Protein AF-A0A2E4EIC9-F1 (afdb_monomer)

pLDDT: mean 81.71, std 13.28, range [43.31, 94.88]

Structure (mmCIF, N/CA/C/O backbone):
data_AF-A0A2E4EIC9-F1
#
_entry.id   AF-A0A2E4EIC9-F1
#
loop_
_atom_site.group_PDB
_atom_site.id
_atom_site.type_symbol
_atom_site.label_atom_id
_atom_site.label_alt_id
_atom_site.label_comp_id
_atom_site.label_asym_id
_atom_site.label_entity_id
_atom_site.label_seq_id
_atom_site.pdbx_PDB_ins_code
_atom_site.Cartn_x
_atom_site.Cartn_y
_atom_site.Cartn_z
_atom_site.occupancy
_atom_site.B_iso_or_equiv
_atom_site.auth_seq_id
_atom_site.auth_comp_id
_atom_site.auth_asym_id
_atom_site.auth_atom_id
_atom_site.pdbx_PDB_model_num
ATOM 1 N N . MET A 1 1 ? -14.812 -10.788 3.624 1.00 60.16 1 MET A N 1
ATOM 2 C CA . MET A 1 1 ? -14.324 -9.836 4.638 1.00 60.16 1 MET A CA 1
ATOM 3 C C . MET A 1 1 ? -14.953 -10.235 5.965 1.00 60.16 1 MET A C 1
ATOM 5 O O . MET A 1 1 ? -16.092 -10.694 5.935 1.00 60.16 1 MET A O 1
ATOM 9 N N . ASN A 1 2 ? -14.196 -10.234 7.064 1.00 81.94 2 ASN A N 1
ATOM 10 C CA . ASN A 1 2 ? -14.710 -10.534 8.405 1.00 81.94 2 ASN A CA 1
ATOM 11 C C . ASN A 1 2 ? -15.043 -9.231 9.148 1.00 81.94 2 ASN A C 1
ATOM 13 O O . ASN A 1 2 ? -14.590 -8.155 8.758 1.00 81.94 2 ASN A O 1
ATOM 17 N N . PHE A 1 3 ? -15.828 -9.350 10.220 1.00 84.00 3 PHE A N 1
ATOM 18 C CA . PHE A 1 3 ? -16.308 -8.224 11.025 1.00 84.00 3 PHE A CA 1
ATOM 19 C C . PHE A 1 3 ? -15.176 -7.291 11.487 1.00 84.00 3 PHE A C 1
ATOM 21 O O . PHE A 1 3 ? -15.338 -6.071 11.521 1.00 84.00 3 PHE A O 1
ATOM 28 N N . GLU A 1 4 ? -14.013 -7.859 11.800 1.00 83.19 4 GLU A N 1
ATOM 29 C CA . GLU A 1 4 ? -12.843 -7.129 12.269 1.00 83.19 4 GLU A CA 1
ATOM 30 C C . GLU A 1 4 ? -12.272 -6.210 11.182 1.00 83.19 4 GLU A C 1
ATOM 32 O O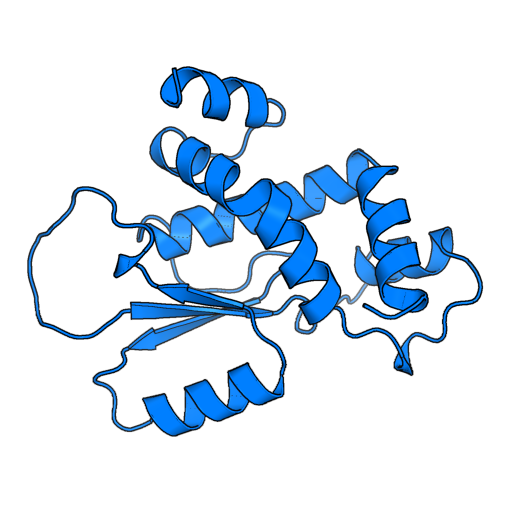 . GLU A 1 4 ? -12.026 -5.031 11.434 1.00 83.19 4 GLU A O 1
ATOM 37 N N . ILE A 1 5 ? -12.099 -6.712 9.955 1.00 84.50 5 ILE A N 1
ATOM 38 C CA . ILE A 1 5 ? -11.580 -5.907 8.841 1.00 84.50 5 ILE A CA 1
ATOM 39 C C . ILE A 1 5 ? -12.603 -4.862 8.393 1.00 84.50 5 ILE A C 1
ATOM 41 O O . ILE A 1 5 ? -12.208 -3.723 8.137 1.00 84.50 5 ILE A O 1
ATOM 45 N N . ASP A 1 6 ? -13.895 -5.204 8.373 1.00 84.94 6 ASP A N 1
ATOM 46 C CA . ASP A 1 6 ? -14.977 -4.262 8.058 1.00 84.94 6 ASP A CA 1
ATOM 47 C C . ASP A 1 6 ? -14.957 -3.068 9.022 1.00 84.94 6 ASP A C 1
ATOM 49 O O . ASP A 1 6 ? -14.994 -1.909 8.602 1.00 84.94 6 ASP A O 1
ATOM 53 N N . SER A 1 7 ? -14.838 -3.350 10.321 1.00 85.38 7 SER A N 1
ATOM 54 C CA . SER A 1 7 ? -14.817 -2.334 11.374 1.00 85.38 7 SER A CA 1
ATOM 55 C C . SER A 1 7 ? -13.605 -1.412 11.244 1.00 85.38 7 SER A C 1
ATOM 57 O O . SER A 1 7 ? -13.752 -0.190 11.259 1.00 85.38 7 SER A O 1
ATOM 59 N N . LEU A 1 8 ? -12.409 -1.973 11.037 1.00 85.94 8 LEU A N 1
ATOM 60 C CA . LEU A 1 8 ? -11.189 -1.178 10.857 1.00 85.94 8 LEU A CA 1
ATOM 61 C C . LEU A 1 8 ? -11.224 -0.345 9.574 1.00 85.94 8 LEU A C 1
ATOM 63 O O . LEU A 1 8 ? -10.764 0.794 9.565 1.00 85.94 8 LEU A O 1
ATOM 67 N N . TYR A 1 9 ? -11.787 -0.885 8.494 1.00 87.75 9 TYR A N 1
ATOM 68 C CA . TYR A 1 9 ? -11.956 -0.158 7.241 1.00 87.75 9 TYR A CA 1
ATOM 69 C C . TYR A 1 9 ? -12.927 1.026 7.398 1.00 87.75 9 TYR A C 1
ATOM 71 O O . TYR A 1 9 ? -12.640 2.126 6.919 1.00 87.75 9 TYR A O 1
ATOM 79 N N . ILE A 1 10 ? -14.040 0.842 8.120 1.00 87.31 10 ILE A N 1
ATOM 80 C CA . ILE A 1 10 ? -14.988 1.922 8.437 1.00 87.31 10 ILE A CA 1
ATOM 81 C C . ILE A 1 10 ? -14.304 3.021 9.254 1.00 87.31 10 ILE A C 1
ATOM 83 O O . ILE A 1 10 ? -14.423 4.199 8.913 1.00 87.31 10 ILE A O 1
ATOM 87 N N . VAL A 1 11 ? -13.564 2.648 10.301 1.00 87.06 11 VAL A N 1
ATOM 88 C CA . VAL A 1 11 ? -12.799 3.600 11.119 1.00 87.06 11 VAL A CA 1
ATOM 89 C C . VAL A 1 11 ? -11.804 4.373 10.253 1.00 87.06 11 VAL A C 1
ATOM 91 O O . VAL A 1 11 ? -11.812 5.603 10.265 1.00 87.06 11 VAL A O 1
ATOM 94 N N . ALA A 1 12 ? -11.026 3.677 9.417 1.00 86.31 12 ALA A N 1
ATOM 95 C CA . ALA A 1 12 ? -10.036 4.305 8.546 1.00 86.31 12 ALA A CA 1
ATOM 96 C C . ALA A 1 12 ? -10.645 5.362 7.616 1.00 86.31 12 ALA A C 1
ATOM 98 O O . ALA A 1 12 ? -10.031 6.397 7.379 1.00 86.31 12 ALA A O 1
ATOM 99 N N . LYS A 1 13 ? -11.852 5.124 7.091 1.00 90.00 13 LYS A N 1
ATOM 100 C CA . LYS A 1 13 ? -12.534 6.075 6.198 1.00 90.00 13 LYS A CA 1
ATOM 101 C C . LYS A 1 13 ? -13.170 7.252 6.926 1.00 90.00 13 LYS A C 1
ATOM 103 O O . LYS A 1 13 ? -13.341 8.306 6.315 1.00 90.00 13 LYS A O 1
ATOM 108 N N . ASN A 1 14 ? -13.519 7.078 8.196 1.00 88.81 14 ASN A N 1
ATOM 109 C CA . ASN A 1 14 ? -14.124 8.126 9.010 1.00 88.81 14 ASN A CA 1
ATOM 110 C C . ASN A 1 14 ? -13.078 9.032 9.682 1.00 88.81 14 ASN A C 1
ATOM 112 O O . ASN A 1 14 ? -13.385 10.193 9.957 1.00 88.81 14 ASN A O 1
ATOM 116 N N . ASP A 1 15 ? -11.840 8.563 9.881 1.00 88.31 15 ASP A N 1
ATOM 117 C CA . ASP A 1 15 ? -10.720 9.405 10.316 1.00 88.31 15 ASP A CA 1
ATOM 118 C C . ASP A 1 15 ? -9.908 9.931 9.121 1.00 88.31 15 ASP A C 1
ATOM 120 O O . ASP A 1 15 ? -9.022 9.277 8.562 1.00 88.31 15 ASP A O 1
ATOM 124 N N . ARG A 1 16 ? -10.157 11.198 8.778 1.00 87.69 16 ARG A N 1
ATOM 125 C CA . ARG A 1 16 ? -9.438 11.901 7.711 1.00 87.69 16 ARG A CA 1
ATOM 126 C C . ARG A 1 16 ? -7.926 11.974 7.947 1.00 87.69 16 ARG A C 1
ATOM 128 O O . ARG A 1 16 ? -7.169 11.917 6.981 1.00 87.69 16 ARG A O 1
ATOM 135 N N . ALA A 1 17 ? -7.473 12.166 9.184 1.00 86.75 17 ALA A N 1
ATOM 136 C CA . ALA A 1 17 ? -6.049 12.313 9.480 1.00 86.75 17 ALA A CA 1
ATOM 137 C C . ALA A 1 17 ? -5.311 10.981 9.311 1.00 86.75 17 ALA A C 1
ATOM 139 O O . ALA A 1 17 ? -4.196 10.951 8.785 1.00 86.75 17 ALA A O 1
ATOM 140 N N . LEU A 1 18 ? -5.945 9.883 9.714 1.00 87.00 18 LEU A N 1
ATOM 141 C CA . LEU A 1 18 ? -5.414 8.540 9.525 1.00 87.00 18 LEU A CA 1
ATOM 142 C C . LEU A 1 18 ? -5.380 8.160 8.046 1.00 87.00 18 LEU A C 1
ATOM 144 O O . LEU A 1 18 ? -4.337 7.726 7.550 1.00 87.00 18 LEU A O 1
ATOM 148 N N . LEU A 1 19 ? -6.474 8.403 7.323 1.00 89.62 19 LEU A N 1
ATOM 149 C CA . LEU A 1 19 ? -6.558 8.125 5.894 1.00 89.62 19 LEU A CA 1
ATOM 150 C C . LEU A 1 19 ? -5.496 8.896 5.096 1.00 89.62 19 LEU A C 1
ATOM 152 O O . LEU A 1 19 ? -4.853 8.341 4.209 1.00 89.62 19 LEU A O 1
ATOM 156 N N . GLU A 1 20 ? -5.226 10.144 5.475 1.00 90.50 20 GLU A N 1
ATOM 157 C CA . GLU A 1 20 ? -4.165 10.954 4.876 1.00 90.50 20 GLU A CA 1
ATOM 158 C C . GLU A 1 20 ? -2.772 10.321 5.045 1.00 90.50 20 GLU A C 1
ATOM 160 O O . GLU A 1 20 ? -1.967 10.310 4.111 1.00 90.50 20 GLU A O 1
ATOM 165 N N . ARG A 1 21 ? -2.476 9.747 6.218 1.00 88.62 21 ARG A N 1
ATOM 166 C CA . ARG A 1 21 ? -1.205 9.038 6.455 1.00 88.62 21 ARG A CA 1
ATOM 167 C C . ARG A 1 21 ? -1.098 7.787 5.579 1.00 88.62 21 ARG A C 1
ATOM 169 O O . ARG A 1 21 ? -0.021 7.499 5.059 1.00 88.62 21 ARG A O 1
ATOM 176 N N . ILE A 1 22 ? -2.205 7.067 5.385 1.00 91.44 22 ILE A N 1
ATOM 177 C CA . ILE A 1 22 ? -2.270 5.922 4.465 1.00 91.44 22 ILE A CA 1
ATOM 178 C C . ILE A 1 22 ? -2.012 6.386 3.027 1.00 91.44 22 ILE A C 1
ATOM 180 O O . ILE A 1 22 ? -1.186 5.796 2.329 1.00 91.44 22 ILE A O 1
ATOM 184 N N . PHE A 1 23 ? -2.658 7.468 2.592 1.00 93.88 23 PHE A N 1
ATOM 185 C CA . PHE A 1 23 ? -2.496 8.028 1.251 1.00 93.88 23 PHE A CA 1
ATOM 186 C C . PHE A 1 23 ? -1.065 8.479 0.959 1.00 93.88 23 PHE A C 1
ATOM 188 O O . PHE A 1 23 ? -0.569 8.236 -0.139 1.00 93.88 23 PHE A O 1
ATOM 195 N N . GLN A 1 24 ? -0.365 9.057 1.936 1.00 92.06 24 GLN A N 1
ATOM 196 C CA . GLN A 1 24 ? 1.059 9.383 1.800 1.00 92.06 24 GLN A CA 1
ATOM 197 C C . GLN A 1 24 ? 1.909 8.144 1.500 1.00 92.06 24 GLN A C 1
ATOM 199 O O . GLN A 1 24 ? 2.737 8.169 0.587 1.00 92.06 24 GLN A O 1
ATOM 204 N N . GLY A 1 25 ? 1.687 7.044 2.224 1.00 92.00 25 GLY A N 1
ATOM 205 C CA . GLY A 1 25 ? 2.364 5.777 1.949 1.00 92.00 25 GLY A CA 1
ATOM 206 C C . GLY A 1 25 ? 1.990 5.208 0.578 1.00 92.00 25 GLY A C 1
ATOM 207 O O . GLY A 1 25 ? 2.865 4.792 -0.185 1.00 92.00 25 GLY A O 1
ATOM 208 N N . MET A 1 26 ? 0.700 5.246 0.233 1.00 94.38 26 MET A N 1
ATOM 209 C CA . MET A 1 26 ? 0.169 4.740 -1.035 1.00 94.38 26 MET A CA 1
ATOM 210 C C . MET A 1 26 ? 0.727 5.512 -2.237 1.00 94.38 26 MET A C 1
ATOM 212 O O . MET A 1 26 ? 1.061 4.905 -3.251 1.00 94.38 26 MET A O 1
ATOM 216 N N . PHE A 1 27 ? 0.921 6.827 -2.112 1.00 94.88 27 PHE A N 1
ATOM 217 C CA . PHE A 1 27 ? 1.573 7.655 -3.126 1.00 94.88 27 PHE A CA 1
ATOM 218 C C . PHE A 1 27 ? 3.009 7.208 -3.409 1.00 94.88 27 PHE A C 1
ATOM 220 O O . PHE A 1 27 ? 3.417 7.106 -4.567 1.00 94.88 27 PHE A O 1
ATOM 227 N N . VAL A 1 28 ? 3.786 6.897 -2.366 1.00 92.94 28 VAL A N 1
ATOM 228 C CA . VAL A 1 28 ? 5.153 6.385 -2.546 1.00 92.94 28 VAL A CA 1
ATOM 229 C C . VAL A 1 28 ? 5.129 5.021 -3.237 1.00 92.94 28 VAL A C 1
ATOM 231 O O . VAL A 1 28 ? 5.936 4.786 -4.137 1.00 92.94 28 VAL A O 1
ATOM 234 N N . VAL A 1 29 ? 4.192 4.141 -2.868 1.00 93.38 29 VAL A N 1
ATOM 235 C CA . VAL A 1 29 ? 3.997 2.849 -3.546 1.00 93.38 29 VAL A CA 1
ATOM 236 C C . VAL A 1 29 ? 3.647 3.052 -5.023 1.00 93.38 29 VAL A C 1
ATOM 238 O O . VAL A 1 29 ? 4.310 2.470 -5.879 1.00 93.38 29 VAL A O 1
ATOM 241 N N . ALA A 1 30 ? 2.696 3.935 -5.339 1.00 93.56 30 ALA A N 1
ATOM 242 C CA . ALA A 1 30 ? 2.307 4.260 -6.710 1.00 93.56 30 ALA A CA 1
ATOM 243 C C . ALA A 1 30 ? 3.504 4.756 -7.534 1.00 93.56 30 ALA A C 1
ATOM 245 O O . ALA A 1 30 ? 3.774 4.251 -8.624 1.00 93.56 30 ALA A O 1
ATOM 246 N N . ARG A 1 31 ? 4.308 5.673 -6.980 1.00 90.75 31 ARG A N 1
ATOM 247 C CA . ARG A 1 31 ? 5.545 6.135 -7.626 1.00 90.75 31 ARG A CA 1
ATOM 248 C C . ARG A 1 31 ? 6.568 5.018 -7.831 1.00 90.75 31 ARG A C 1
ATOM 250 O O . ARG A 1 31 ? 7.254 5.023 -8.849 1.00 90.75 31 ARG A O 1
ATOM 257 N N . ARG A 1 32 ? 6.699 4.062 -6.905 1.00 88.50 32 ARG A N 1
ATOM 258 C CA . ARG A 1 32 ? 7.609 2.908 -7.059 1.00 88.50 32 ARG A CA 1
ATOM 259 C C . ARG A 1 32 ? 7.160 1.966 -8.168 1.00 88.50 32 ARG A C 1
ATOM 261 O O . ARG A 1 32 ? 8.001 1.549 -8.958 1.00 88.50 32 ARG A O 1
ATOM 268 N N . VAL A 1 33 ? 5.865 1.665 -8.243 1.00 88.88 33 VAL A N 1
ATOM 269 C CA . VAL A 1 33 ? 5.292 0.826 -9.307 1.00 88.88 33 VAL A CA 1
ATOM 270 C C . VAL A 1 33 ? 5.395 1.520 -10.670 1.00 88.88 33 VAL A C 1
ATOM 272 O O . VAL A 1 33 ? 5.595 0.858 -11.674 1.00 88.88 33 VAL A O 1
ATOM 275 N N . LEU A 1 34 ? 5.386 2.854 -10.715 1.00 87.06 34 LEU A N 1
ATOM 276 C CA . LEU A 1 34 ? 5.684 3.629 -11.930 1.00 87.06 34 LEU A CA 1
ATOM 277 C C . LEU A 1 34 ? 7.190 3.725 -12.261 1.00 87.06 34 LEU A C 1
ATOM 279 O O . LEU A 1 34 ? 7.560 4.290 -13.290 1.00 87.06 34 LEU A O 1
ATOM 283 N N . GLY A 1 35 ? 8.076 3.226 -11.392 1.00 84.25 35 GLY A N 1
ATOM 284 C CA . GLY A 1 35 ? 9.531 3.311 -11.559 1.00 84.25 35 GLY A CA 1
ATOM 285 C C . GLY A 1 35 ? 10.150 4.674 -11.211 1.00 84.25 35 GLY A C 1
ATOM 286 O O . GLY A 1 35 ? 11.295 4.941 -11.568 1.00 84.25 35 GLY A O 1
ATOM 287 N N . TYR A 1 36 ? 9.425 5.550 -10.514 1.00 85.06 36 TYR A N 1
ATOM 288 C CA . TYR A 1 36 ? 9.859 6.914 -10.185 1.00 85.06 36 TYR A CA 1
ATOM 289 C C . TYR A 1 36 ? 10.552 7.089 -8.838 1.00 85.06 36 TYR A C 1
ATOM 291 O O . TYR A 1 36 ? 11.119 8.153 -8.573 1.00 85.06 36 TYR A O 1
ATOM 299 N N . SER A 1 37 ? 10.457 6.100 -7.956 1.00 83.81 37 SER A N 1
ATOM 300 C CA . SER A 1 37 ? 10.982 6.183 -6.594 1.00 83.81 37 SER A CA 1
ATOM 301 C C . SER A 1 37 ? 11.854 4.969 -6.270 1.00 83.81 37 SER A C 1
ATOM 303 O O . SER A 1 37 ? 11.577 3.870 -6.754 1.00 83.81 37 SER A O 1
ATOM 305 N N . PRO A 1 38 ? 12.906 5.143 -5.447 1.00 76.31 38 PRO A N 1
ATOM 306 C CA . PRO A 1 38 ? 13.790 4.050 -5.064 1.00 76.31 38 PRO A CA 1
ATOM 307 C C . PRO A 1 38 ? 13.064 2.994 -4.216 1.00 76.31 38 PRO A C 1
ATOM 309 O O . PRO A 1 38 ? 12.039 3.258 -3.573 1.00 76.31 38 PRO A O 1
ATOM 312 N N . ARG A 1 39 ? 13.630 1.783 -4.207 1.00 72.94 39 ARG A N 1
ATOM 313 C CA . ARG A 1 39 ? 13.143 0.632 -3.431 1.00 72.94 39 ARG A CA 1
ATOM 314 C C . ARG A 1 39 ? 13.288 0.897 -1.926 1.00 72.94 39 ARG A C 1
ATOM 316 O O . ARG A 1 39 ? 14.283 1.484 -1.510 1.00 72.94 39 ARG A O 1
ATOM 323 N N . GLY A 1 40 ? 12.325 0.451 -1.117 1.00 68.12 40 GLY A N 1
ATOM 324 C CA . GLY A 1 40 ? 12.405 0.550 0.346 1.00 68.12 40 GLY A CA 1
ATOM 325 C C . GLY A 1 40 ? 11.061 0.385 1.058 1.00 68.12 40 GLY A C 1
ATOM 326 O O . GLY A 1 40 ? 10.056 0.041 0.439 1.00 68.12 40 GLY A O 1
ATOM 327 N N . SER A 1 41 ? 11.035 0.661 2.361 1.00 67.31 41 SER A N 1
ATOM 328 C CA . SER A 1 41 ? 9.799 0.819 3.134 1.00 67.31 41 SER A CA 1
ATOM 329 C C . SER A 1 41 ? 9.234 2.237 2.973 1.00 67.31 41 SER A C 1
ATOM 331 O O . SER A 1 41 ? 9.939 3.180 2.607 1.00 67.31 41 SER A O 1
ATOM 333 N N . SER A 1 42 ? 7.929 2.394 3.148 1.00 77.38 42 SER A N 1
ATOM 334 C CA . SER A 1 42 ? 7.215 3.674 3.129 1.00 77.38 42 SER A CA 1
ATOM 335 C C . SER A 1 42 ? 5.996 3.567 4.027 1.00 77.38 42 SER A C 1
ATOM 337 O O . SER A 1 42 ? 4.966 3.059 3.596 1.00 77.38 42 SER A O 1
ATOM 339 N N . TYR A 1 43 ? 6.120 4.047 5.260 1.00 82.44 43 TYR A N 1
ATOM 340 C CA . TYR A 1 43 ? 5.061 3.963 6.260 1.00 82.44 43 TYR A CA 1
ATOM 341 C C . TYR A 1 43 ? 3.679 4.377 5.694 1.00 82.44 43 TYR A C 1
ATOM 343 O O . TYR A 1 43 ? 3.603 5.434 5.064 1.00 82.44 43 TYR A O 1
ATOM 351 N N . PRO A 1 44 ? 2.604 3.583 5.893 1.00 87.25 44 PRO A N 1
ATOM 352 C CA . PRO A 1 44 ? 2.530 2.342 6.682 1.00 87.25 44 PRO A CA 1
ATOM 353 C C . PRO A 1 44 ? 2.878 1.049 5.916 1.00 87.25 44 PRO A C 1
ATOM 355 O O . PRO A 1 44 ? 2.701 -0.044 6.442 1.00 87.25 44 PRO A O 1
ATOM 358 N N . PHE A 1 45 ? 3.357 1.148 4.679 1.00 89.44 45 PHE A N 1
ATOM 359 C CA . PHE A 1 45 ? 3.635 0.005 3.815 1.00 89.44 45 PHE A CA 1
ATOM 360 C C . PHE A 1 45 ? 5.121 -0.363 3.761 1.00 89.44 45 PHE A C 1
ATOM 362 O O . PHE A 1 45 ? 6.011 0.487 3.726 1.00 89.44 45 PHE A O 1
ATOM 369 N N . THR A 1 46 ? 5.406 -1.649 3.638 1.00 88.38 46 THR A N 1
ATOM 370 C CA . THR A 1 46 ? 6.695 -2.166 3.185 1.00 88.38 46 THR A CA 1
ATOM 371 C C . THR A 1 46 ? 6.535 -2.662 1.757 1.00 88.38 46 THR A C 1
ATOM 373 O O . THR A 1 46 ? 5.507 -3.235 1.404 1.00 88.38 46 THR A O 1
ATOM 376 N N . THR A 1 47 ? 7.534 -2.397 0.908 1.00 89.56 47 THR A N 1
ATOM 377 C CA . THR A 1 47 ? 7.516 -2.851 -0.487 1.00 89.56 47 THR A CA 1
ATOM 378 C C . THR A 1 47 ? 8.722 -3.717 -0.800 1.00 89.56 47 THR A C 1
ATOM 380 O O . THR A 1 47 ? 9.846 -3.394 -0.409 1.00 89.56 47 THR A O 1
ATOM 383 N N . ALA A 1 48 ? 8.494 -4.791 -1.546 1.00 88.81 48 ALA A N 1
ATOM 384 C CA . ALA A 1 48 ? 9.523 -5.693 -2.025 1.00 88.81 48 ALA A CA 1
ATOM 385 C C . ALA A 1 48 ? 9.426 -5.837 -3.542 1.00 88.81 48 ALA A C 1
ATOM 387 O O . ALA A 1 48 ? 8.468 -6.379 -4.080 1.00 88.81 48 ALA A O 1
ATOM 388 N N . ALA A 1 49 ? 10.448 -5.341 -4.231 1.00 86.31 49 ALA A N 1
ATOM 389 C CA . ALA A 1 49 ? 10.558 -5.448 -5.676 1.00 86.31 49 ALA A CA 1
ATOM 390 C C . ALA A 1 49 ? 11.171 -6.792 -6.082 1.00 86.31 49 ALA A C 1
ATOM 392 O O . ALA A 1 49 ? 12.211 -7.173 -5.529 1.00 86.31 49 ALA A O 1
ATOM 393 N N . ARG A 1 50 ? 10.571 -7.475 -7.059 1.00 88.00 50 ARG A N 1
ATOM 394 C CA . ARG A 1 50 ? 11.042 -8.746 -7.623 1.00 88.00 50 ARG A CA 1
ATOM 395 C C . ARG A 1 50 ? 10.829 -8.787 -9.134 1.00 88.00 50 ARG A C 1
ATOM 397 O O . ARG A 1 50 ? 9.934 -8.139 -9.659 1.00 88.00 50 ARG A O 1
ATOM 404 N N . TRP A 1 51 ? 11.676 -9.543 -9.822 1.00 85.88 51 TRP A N 1
ATOM 405 C CA . TRP A 1 51 ? 11.585 -9.754 -11.266 1.00 85.88 51 TRP A CA 1
ATOM 406 C C . TRP A 1 51 ? 11.190 -11.196 -11.530 1.00 85.88 51 TRP A C 1
ATOM 408 O O . TRP A 1 51 ? 11.842 -12.089 -10.994 1.00 85.88 51 TRP A O 1
ATOM 418 N N . GLU A 1 52 ? 10.190 -11.418 -12.380 1.00 83.69 52 GLU A N 1
ATOM 419 C CA . GLU A 1 52 ? 9.721 -12.767 -12.731 1.00 83.69 52 GLU A CA 1
ATOM 420 C C . GLU A 1 52 ? 10.828 -13.634 -13.363 1.00 83.69 52 GLU A C 1
ATOM 422 O O . GLU A 1 52 ? 10.844 -14.849 -13.203 1.00 83.69 52 GLU A O 1
ATOM 427 N N . GLY A 1 53 ? 11.820 -13.005 -14.005 1.00 80.25 53 GLY A N 1
ATOM 428 C CA . GLY A 1 53 ? 12.977 -13.687 -14.595 1.00 80.25 53 GLY A CA 1
ATOM 429 C C . GLY A 1 53 ? 14.074 -14.121 -13.611 1.00 80.25 53 GLY A C 1
ATOM 430 O O . GLY A 1 53 ? 15.048 -14.737 -14.039 1.00 80.25 53 GLY A O 1
ATOM 431 N N . ASN A 1 54 ? 13.965 -13.802 -12.316 1.00 83.00 54 ASN A N 1
ATOM 432 C CA . ASN A 1 54 ? 14.948 -14.229 -11.314 1.00 83.00 54 ASN A CA 1
ATOM 433 C C . ASN A 1 54 ? 14.646 -15.647 -10.808 1.00 83.00 54 ASN A C 1
ATOM 435 O O . ASN A 1 54 ? 13.496 -15.976 -10.538 1.00 83.00 54 ASN A O 1
ATOM 439 N N . GLY A 1 55 ? 15.690 -16.458 -10.594 1.00 84.12 55 GLY A N 1
ATOM 440 C CA . GLY A 1 55 ? 15.551 -17.861 -10.165 1.00 84.12 55 GLY A CA 1
ATOM 441 C C . GLY A 1 55 ? 14.761 -18.063 -8.865 1.00 84.12 55 GLY A C 1
ATOM 442 O O . GLY A 1 55 ? 14.037 -19.045 -8.741 1.00 84.12 55 GLY A O 1
ATOM 443 N N . ASP A 1 56 ? 14.826 -17.099 -7.944 1.00 87.06 56 ASP A N 1
ATOM 444 C CA . ASP A 1 56 ? 14.136 -17.165 -6.648 1.00 87.06 56 ASP A CA 1
ATOM 445 C C . ASP A 1 56 ? 12.712 -16.577 -6.682 1.00 87.06 56 ASP A C 1
ATOM 447 O O . ASP A 1 56 ? 12.002 -16.609 -5.675 1.00 87.06 56 ASP A O 1
ATOM 451 N N . PHE A 1 57 ? 12.256 -16.056 -7.831 1.00 88.81 57 PHE A N 1
ATOM 452 C CA . PHE A 1 57 ? 10.979 -15.342 -7.933 1.00 88.81 57 PHE A CA 1
ATOM 453 C C . PHE A 1 57 ? 9.790 -16.180 -7.475 1.00 88.81 57 PHE A C 1
ATOM 455 O O . PHE A 1 57 ? 8.942 -15.684 -6.743 1.00 88.81 57 PHE A O 1
ATOM 462 N N . VAL A 1 58 ? 9.726 -17.448 -7.885 1.00 90.56 58 VAL A N 1
ATOM 463 C CA . VAL A 1 58 ? 8.606 -18.336 -7.540 1.00 90.56 58 VAL A CA 1
ATOM 464 C C . VAL A 1 58 ? 8.513 -18.529 -6.025 1.00 90.56 58 VAL A C 1
ATOM 466 O O . VAL A 1 58 ? 7.419 -18.494 -5.464 1.00 90.56 58 VAL A O 1
ATOM 469 N N . GLN A 1 59 ? 9.657 -18.684 -5.353 1.00 92.81 59 GLN A N 1
ATOM 470 C CA . GLN A 1 59 ? 9.714 -18.837 -3.902 1.00 92.81 59 GLN A CA 1
ATOM 471 C C . GLN A 1 59 ? 9.354 -17.530 -3.185 1.00 92.81 59 GLN A C 1
ATOM 473 O O . GLN A 1 59 ? 8.555 -17.548 -2.248 1.00 92.81 59 GLN A O 1
ATOM 478 N N . ASP A 1 60 ? 9.901 -16.400 -3.639 1.00 91.12 60 ASP A N 1
ATOM 479 C CA . ASP A 1 60 ? 9.562 -15.077 -3.112 1.00 91.12 60 ASP A CA 1
ATOM 480 C C . ASP A 1 60 ? 8.066 -14.779 -3.275 1.00 91.12 60 ASP A C 1
ATOM 482 O O . ASP A 1 60 ? 7.405 -14.361 -2.324 1.00 91.12 60 ASP A O 1
ATOM 486 N N . LYS A 1 61 ? 7.508 -15.031 -4.463 1.00 92.88 61 LYS A N 1
ATOM 487 C CA . LYS A 1 61 ? 6.090 -14.825 -4.748 1.00 92.88 61 LYS A CA 1
ATOM 488 C C . LYS A 1 61 ? 5.225 -15.677 -3.826 1.00 92.88 61 LYS A C 1
ATOM 490 O O . LYS A 1 61 ? 4.326 -15.136 -3.195 1.00 92.88 61 LYS A O 1
ATOM 495 N N . ALA A 1 62 ? 5.523 -16.968 -3.678 1.00 93.81 62 ALA A N 1
ATOM 496 C CA . ALA A 1 62 ? 4.779 -17.843 -2.772 1.00 93.81 62 ALA A CA 1
ATOM 497 C C . ALA A 1 62 ? 4.820 -17.350 -1.312 1.00 93.81 62 ALA A C 1
ATOM 499 O O . ALA A 1 62 ? 3.819 -17.431 -0.600 1.00 93.81 62 ALA A O 1
ATOM 500 N N . PHE A 1 63 ? 5.951 -16.793 -0.869 1.00 92.81 63 PHE A N 1
ATOM 501 C CA . PHE A 1 63 ? 6.077 -16.182 0.455 1.00 92.81 63 PHE A CA 1
ATOM 502 C C . PHE A 1 63 ? 5.195 -14.936 0.620 1.00 92.81 63 PHE A C 1
ATOM 504 O O . PHE A 1 63 ? 4.532 -14.791 1.648 1.00 92.81 63 PHE A O 1
ATOM 511 N N . TYR A 1 64 ? 5.164 -14.042 -0.372 1.00 93.06 64 TYR A N 1
ATOM 512 C CA . TYR A 1 64 ? 4.325 -12.839 -0.330 1.00 93.06 64 TYR A CA 1
ATOM 513 C C . TYR A 1 64 ? 2.834 -13.154 -0.504 1.00 93.06 64 TYR A C 1
ATOM 515 O O . TYR A 1 64 ? 2.012 -12.567 0.201 1.00 93.06 64 TYR A O 1
ATOM 523 N N . ASP A 1 65 ? 2.488 -14.125 -1.350 1.00 91.69 65 ASP A N 1
ATOM 524 C CA . ASP A 1 65 ? 1.127 -14.647 -1.492 1.00 91.69 65 ASP A CA 1
ATOM 525 C C . ASP A 1 65 ? 0.634 -15.227 -0.155 1.00 91.69 65 ASP A C 1
ATOM 527 O O . ASP A 1 65 ? -0.453 -14.884 0.302 1.00 91.69 65 ASP A O 1
ATOM 531 N N . GLY A 1 66 ? 1.462 -16.026 0.532 1.00 89.56 66 GLY A N 1
ATOM 532 C CA . GLY A 1 66 ? 1.148 -16.581 1.856 1.00 89.56 66 GLY A CA 1
ATOM 533 C C . GLY A 1 66 ? 1.020 -15.534 2.971 1.00 89.56 66 GLY A C 1
ATOM 534 O O . GLY A 1 66 ? 0.457 -15.822 4.024 1.00 89.56 66 GLY A O 1
ATOM 535 N N . LYS A 1 67 ? 1.517 -14.313 2.743 1.00 88.38 67 LYS A N 1
ATOM 536 C CA . LYS A 1 67 ? 1.328 -13.148 3.619 1.00 88.38 67 LYS A CA 1
ATOM 537 C C . LYS A 1 67 ? 0.115 -12.302 3.247 1.00 88.38 67 LYS A C 1
ATOM 539 O O . LYS A 1 67 ? -0.084 -11.263 3.870 1.00 88.38 67 LYS A O 1
ATOM 544 N N . ASP A 1 68 ? -0.649 -12.674 2.226 1.00 89.81 68 ASP A N 1
ATOM 545 C CA . ASP A 1 68 ? -1.692 -11.830 1.646 1.00 89.81 68 ASP A CA 1
ATOM 546 C C . ASP A 1 68 ? -1.179 -10.478 1.129 1.00 89.81 68 ASP A C 1
ATOM 548 O O . ASP A 1 68 ? -1.922 -9.497 1.140 1.00 89.81 68 ASP A O 1
ATOM 552 N N . ALA A 1 69 ? 0.066 -10.394 0.657 1.00 91.62 69 ALA A N 1
ATOM 553 C CA . ALA A 1 69 ? 0.588 -9.158 0.081 1.00 91.62 69 ALA A CA 1
ATOM 554 C C . ALA A 1 69 ? -0.213 -8.718 -1.160 1.00 91.62 69 ALA A C 1
ATOM 556 O O . ALA A 1 69 ? -0.842 -9.524 -1.850 1.00 91.62 69 ALA A O 1
ATOM 557 N N . ILE A 1 70 ? -0.179 -7.419 -1.451 1.00 94.00 70 ILE A N 1
ATOM 558 C CA . ILE A 1 70 ? -0.689 -6.869 -2.711 1.00 94.00 70 ILE A CA 1
ATOM 559 C C . ILE A 1 70 ? 0.424 -7.022 -3.751 1.00 94.00 70 ILE A C 1
ATOM 561 O O . ILE A 1 70 ? 1.522 -6.515 -3.531 1.00 94.00 70 ILE A O 1
ATOM 565 N N . ASP A 1 71 ? 0.155 -7.710 -4.857 1.00 93.94 71 ASP A N 1
ATOM 566 C CA . ASP A 1 71 ? 1.080 -7.848 -5.988 1.00 93.94 71 ASP A CA 1
ATOM 567 C C . ASP A 1 71 ? 0.747 -6.793 -7.052 1.00 93.94 71 ASP A C 1
ATOM 569 O O . ASP A 1 71 ? -0.360 -6.779 -7.590 1.00 93.94 71 ASP A O 1
ATOM 573 N N . LEU A 1 72 ? 1.682 -5.877 -7.310 1.00 92.25 72 LEU A N 1
ATOM 574 C CA . LEU A 1 72 ? 1.529 -4.791 -8.277 1.00 92.25 72 LEU A CA 1
ATOM 575 C C . LEU A 1 72 ? 2.608 -4.901 -9.354 1.00 92.25 72 LEU A C 1
ATOM 577 O O . LEU A 1 72 ? 3.796 -4.841 -9.035 1.00 92.25 72 LEU A O 1
ATOM 581 N N . SER A 1 73 ? 2.220 -4.987 -10.627 1.00 86.12 73 SER A N 1
ATOM 582 C CA . SER A 1 73 ? 3.175 -5.045 -11.739 1.00 86.12 73 SER A CA 1
ATOM 583 C C . SER A 1 73 ? 3.356 -3.689 -12.416 1.00 86.12 73 SER A C 1
ATOM 585 O O . SER A 1 73 ? 2.387 -2.980 -12.674 1.00 86.12 73 SER A O 1
ATOM 587 N N . VAL A 1 74 ? 4.589 -3.336 -12.798 1.00 78.44 74 VAL A N 1
ATOM 588 C CA . VAL A 1 74 ? 4.838 -2.174 -13.684 1.00 78.44 74 VAL A CA 1
ATOM 589 C C . VAL A 1 74 ? 4.058 -2.295 -14.996 1.00 78.44 74 VAL A C 1
ATOM 591 O O . VAL A 1 74 ? 3.672 -1.276 -15.562 1.00 78.44 74 VAL A O 1
ATOM 594 N N . GLU A 1 75 ? 3.816 -3.513 -15.488 1.00 79.50 75 GLU A N 1
ATOM 595 C CA . GLU A 1 75 ? 3.064 -3.730 -16.732 1.00 79.50 75 GLU A CA 1
ATOM 596 C C . GLU A 1 75 ? 1.606 -3.276 -16.641 1.00 79.50 75 GLU A C 1
ATOM 598 O O . GLU A 1 75 ? 1.048 -2.839 -17.646 1.00 79.50 75 GLU A O 1
ATOM 603 N N . ASP A 1 76 ? 1.015 -3.331 -15.446 1.00 82.19 76 ASP A N 1
ATOM 604 C CA . ASP A 1 76 ? -0.356 -2.877 -15.201 1.00 82.19 76 ASP A CA 1
ATOM 605 C C . ASP A 1 76 ? -0.421 -1.348 -15.040 1.00 82.19 76 ASP A C 1
ATOM 607 O O . ASP A 1 76 ? -1.466 -0.724 -15.236 1.00 82.19 76 ASP A O 1
ATOM 611 N N . TYR A 1 77 ? 0.718 -0.718 -14.729 1.00 82.50 77 TYR A N 1
ATOM 612 C C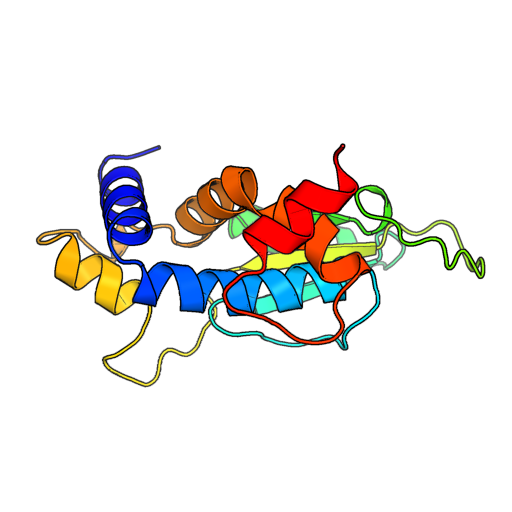A . TYR A 1 77 ? 0.833 0.712 -14.444 1.00 82.50 77 TYR A CA 1
ATOM 613 C C . TYR A 1 77 ? 2.015 1.379 -15.165 1.00 82.50 77 TYR A C 1
ATOM 615 O O . TYR A 1 77 ? 2.762 2.135 -14.539 1.00 82.50 77 TYR A O 1
ATOM 623 N N . PRO A 1 78 ? 2.223 1.174 -16.477 1.00 74.38 78 PRO A N 1
ATOM 624 C CA . PRO A 1 78 ? 3.428 1.650 -17.126 1.00 74.38 78 PRO A CA 1
ATOM 625 C C . PRO A 1 78 ? 3.391 3.174 -17.234 1.00 74.38 78 PRO A C 1
ATOM 627 O O . PRO A 1 78 ? 2.377 3.777 -17.601 1.00 74.38 78 PRO A O 1
ATOM 630 N N . HIS A 1 79 ? 4.524 3.813 -16.954 1.00 71.06 79 HIS A N 1
ATOM 631 C CA . HIS A 1 79 ? 4.788 5.150 -17.466 1.00 71.06 79 HIS A CA 1
ATOM 632 C C . HIS A 1 79 ? 5.608 5.051 -18.761 1.00 71.06 79 HIS A C 1
ATOM 634 O O . HIS A 1 79 ? 6.405 4.129 -18.911 1.00 71.06 79 HIS A O 1
ATOM 640 N N . LYS A 1 80 ? 5.434 6.006 -19.691 1.00 55.56 80 LYS A N 1
ATOM 641 C CA . LYS A 1 80 ? 5.947 6.024 -21.086 1.00 55.56 80 LYS A CA 1
ATOM 642 C C . LYS A 1 80 ? 7.479 5.935 -21.273 1.00 55.56 80 LYS A C 1
ATOM 644 O O . LYS A 1 80 ? 7.979 6.233 -22.353 1.00 55.56 80 LYS A O 1
ATOM 649 N N . ASN A 1 81 ? 8.254 5.538 -20.270 1.00 49.06 81 ASN A N 1
ATOM 650 C CA . ASN A 1 81 ? 9.703 5.401 -20.371 1.00 49.06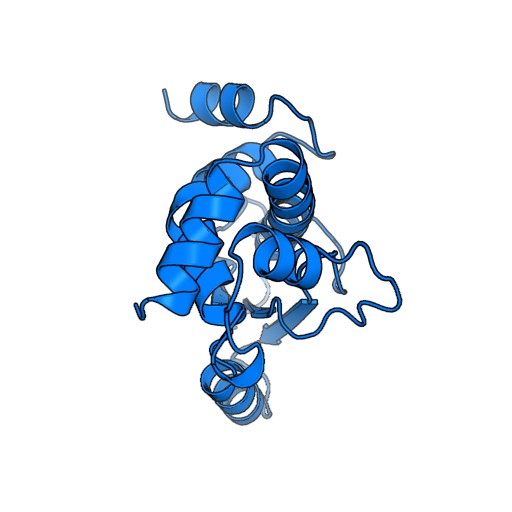 81 ASN A CA 1
ATOM 651 C C . ASN A 1 81 ? 10.106 3.960 -20.726 1.00 49.06 81 ASN A C 1
ATOM 653 O O . ASN A 1 81 ? 10.771 3.260 -19.968 1.00 49.06 81 ASN A O 1
ATOM 657 N N . THR A 1 82 ? 9.711 3.520 -21.921 1.00 47.03 82 THR A N 1
ATOM 658 C CA . THR A 1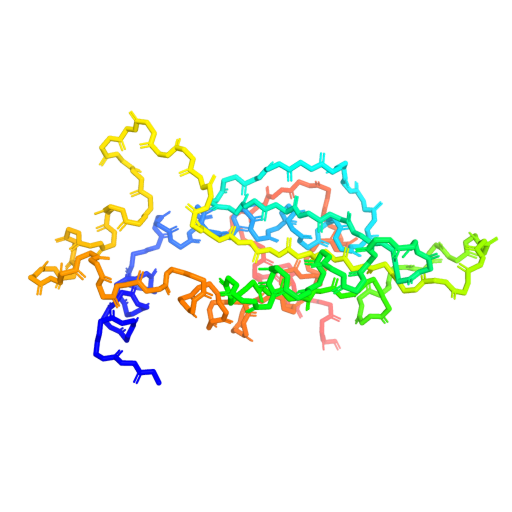 82 ? 10.132 2.253 -22.532 1.00 47.03 82 THR A CA 1
ATOM 659 C C . THR A 1 82 ? 11.545 2.382 -23.106 1.00 47.03 82 THR A C 1
ATOM 661 O O . THR A 1 82 ? 11.751 2.304 -24.318 1.00 47.03 82 THR A O 1
ATOM 664 N N . LYS A 1 83 ? 12.561 2.594 -22.262 1.00 48.12 83 LYS A N 1
ATOM 665 C CA . LYS A 1 83 ? 13.927 2.228 -22.665 1.00 48.12 83 LYS A CA 1
ATOM 666 C C . LYS A 1 83 ? 14.079 0.742 -22.397 1.00 48.12 83 LYS A C 1
ATOM 668 O O . LYS A 1 83 ? 14.415 0.329 -21.294 1.00 48.12 83 LYS A O 1
ATOM 673 N N . GLY A 1 84 ? 13.722 -0.029 -23.421 1.00 49.69 84 GLY A N 1
ATOM 674 C CA . GLY A 1 84 ? 13.678 -1.479 -23.386 1.00 49.69 84 GLY A CA 1
ATOM 675 C C . GLY A 1 84 ? 14.988 -2.077 -22.892 1.00 49.69 84 GLY A C 1
ATOM 676 O O . GLY A 1 84 ? 16.042 -1.866 -23.489 1.00 49.69 84 GLY A O 1
ATOM 677 N N . ARG A 1 85 ? 14.883 -2.849 -21.814 1.00 44.28 85 ARG A N 1
ATOM 678 C CA . ARG A 1 85 ? 15.679 -4.052 -21.590 1.00 44.28 85 ARG A CA 1
ATOM 679 C C . ARG A 1 85 ? 14.759 -5.101 -20.967 1.00 44.28 85 ARG A C 1
ATOM 681 O O . ARG A 1 85 ? 14.303 -4.917 -19.848 1.00 44.28 85 ARG A O 1
ATOM 688 N N . ASP A 1 86 ? 14.485 -6.119 -21.778 1.00 50.81 86 ASP A N 1
ATOM 689 C CA . ASP A 1 86 ? 14.032 -7.480 -21.472 1.00 50.81 86 ASP A CA 1
ATOM 690 C C . ASP A 1 86 ? 12.816 -7.716 -20.561 1.00 50.81 86 ASP A C 1
ATOM 692 O O . ASP A 1 86 ? 12.902 -7.626 -19.340 1.00 50.81 86 ASP A O 1
ATOM 696 N N . ASN A 1 87 ? 11.711 -8.125 -21.207 1.00 48.81 87 ASN A N 1
ATOM 697 C CA . ASN A 1 87 ? 10.877 -9.338 -21.023 1.00 48.81 87 ASN A CA 1
ATOM 698 C C . ASN A 1 87 ? 10.757 -10.023 -19.643 1.00 48.81 87 ASN A C 1
ATOM 700 O O . ASN A 1 87 ? 10.415 -11.201 -19.572 1.00 48.81 87 ASN A O 1
ATOM 704 N N . SER A 1 88 ? 10.989 -9.323 -18.543 1.00 61.59 88 SER A N 1
ATOM 705 C CA . SER A 1 88 ? 10.729 -9.813 -17.194 1.00 61.59 88 SER A CA 1
ATOM 706 C C . SER A 1 88 ? 9.728 -8.880 -16.532 1.00 61.59 88 SER A C 1
ATOM 708 O O . SER A 1 88 ? 9.938 -7.668 -16.479 1.00 61.59 88 SER A O 1
ATOM 710 N N . LYS A 1 89 ? 8.610 -9.434 -16.055 1.00 77.06 89 LYS A N 1
ATOM 711 C CA . LYS A 1 89 ? 7.625 -8.645 -15.320 1.00 77.06 89 LYS A CA 1
ATOM 712 C C . LYS A 1 89 ? 8.252 -8.167 -14.020 1.00 77.06 89 LYS A C 1
ATOM 714 O O . LYS A 1 89 ? 8.892 -8.942 -13.301 1.00 77.06 89 LYS A O 1
ATOM 719 N N . TYR A 1 90 ? 8.099 -6.879 -13.738 1.00 83.88 90 TYR A N 1
ATOM 720 C CA . TYR A 1 90 ? 8.548 -6.285 -12.487 1.00 83.88 90 TYR A CA 1
ATOM 721 C C . TYR A 1 90 ? 7.382 -6.201 -11.520 1.00 83.88 90 TYR A C 1
ATOM 723 O O . TYR A 1 90 ? 6.448 -5.433 -11.745 1.00 83.88 90 TYR A O 1
ATOM 731 N N . HIS A 1 91 ? 7.492 -6.947 -10.431 1.00 89.12 91 HIS A N 1
ATOM 732 C CA . HIS A 1 91 ? 6.503 -7.029 -9.372 1.00 89.12 91 HIS A CA 1
ATOM 733 C C . HIS A 1 91 ? 6.950 -6.213 -8.163 1.00 89.12 91 HIS A C 1
ATOM 735 O O . HIS A 1 91 ? 8.119 -6.234 -7.763 1.00 89.12 91 HIS A O 1
ATOM 741 N N . VAL A 1 92 ? 6.005 -5.514 -7.550 1.00 91.12 92 VAL A N 1
ATOM 742 C CA . VAL A 1 92 ? 6.144 -4.837 -6.266 1.00 91.12 92 VAL A CA 1
ATOM 743 C C . VAL A 1 92 ? 5.127 -5.455 -5.319 1.00 91.12 92 VAL A C 1
ATOM 745 O O . VAL A 1 92 ? 3.939 -5.157 -5.394 1.00 91.12 92 VAL A O 1
ATOM 748 N N . PHE A 1 93 ? 5.610 -6.292 -4.405 1.00 92.50 93 PHE A N 1
ATOM 749 C CA . PHE A 1 93 ? 4.797 -6.837 -3.325 1.00 92.50 93 PHE A CA 1
ATOM 750 C C . PHE A 1 93 ? 4.687 -5.814 -2.199 1.00 92.50 93 PHE A C 1
ATOM 752 O O . PHE A 1 93 ? 5.705 -5.275 -1.754 1.00 92.50 93 PHE A O 1
ATOM 759 N N . VAL A 1 94 ? 3.470 -5.543 -1.733 1.00 92.38 94 VAL A N 1
ATOM 760 C CA . VAL A 1 94 ? 3.179 -4.535 -0.706 1.00 92.38 94 VAL A CA 1
ATOM 761 C C . VAL A 1 94 ? 2.541 -5.195 0.509 1.00 92.38 94 VAL A C 1
ATOM 763 O O . VAL A 1 94 ? 1.557 -5.924 0.382 1.00 92.38 94 VAL A O 1
ATOM 766 N N . THR A 1 95 ? 3.077 -4.911 1.693 1.00 90.12 95 THR A N 1
ATOM 767 C CA . THR A 1 95 ? 2.543 -5.368 2.983 1.00 90.12 95 THR A CA 1
ATOM 768 C C . THR A 1 95 ? 2.368 -4.182 3.929 1.00 90.12 95 THR A C 1
ATOM 770 O O . THR A 1 95 ? 3.172 -3.256 3.934 1.00 90.12 95 THR A O 1
ATOM 773 N N . MET A 1 96 ? 1.316 -4.187 4.741 1.00 86.62 96 MET A N 1
ATOM 774 C CA . MET A 1 96 ? 1.071 -3.208 5.807 1.00 86.62 96 MET A CA 1
ATOM 775 C C . MET A 1 96 ? 1.494 -3.746 7.186 1.00 86.62 96 MET A C 1
ATOM 777 O O . MET A 1 96 ? 1.747 -2.973 8.105 1.00 86.62 96 MET A O 1
ATOM 781 N N . THR A 1 97 ? 1.641 -5.070 7.325 1.00 68.94 97 THR A N 1
ATOM 782 C CA . THR A 1 97 ? 2.047 -5.758 8.566 1.00 68.94 97 THR A CA 1
ATOM 783 C C . THR A 1 97 ? 3.500 -5.516 8.990 1.00 68.94 97 THR A C 1
ATOM 785 O O . THR A 1 97 ? 3.822 -5.687 10.160 1.00 68.94 97 THR A O 1
ATOM 788 N N . GLU A 1 98 ? 4.395 -5.140 8.071 1.00 53.50 98 GLU A N 1
ATOM 789 C CA . GLU A 1 98 ? 5.850 -5.110 8.318 1.00 53.50 98 GLU A CA 1
ATOM 790 C C . GLU A 1 98 ? 6.393 -3.766 8.812 1.00 53.50 98 GLU A C 1
ATOM 792 O O . GLU A 1 98 ? 7.610 -3.558 8.857 1.00 53.50 98 GLU A O 1
ATOM 797 N N . THR A 1 99 ? 5.531 -2.823 9.180 1.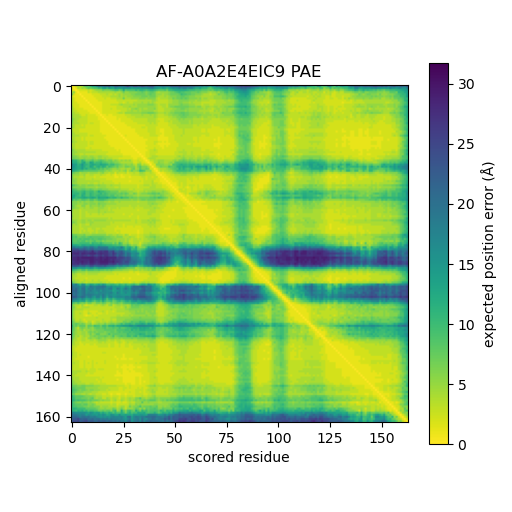00 53.34 99 THR A N 1
ATOM 798 C CA . THR A 1 99 ? 6.030 -1.613 9.824 1.00 53.34 99 THR A CA 1
ATOM 799 C C . THR A 1 99 ? 6.366 -1.926 11.276 1.00 53.34 99 THR A C 1
ATOM 801 O O . THR A 1 99 ? 5.501 -2.274 12.071 1.00 53.34 99 THR A O 1
ATOM 804 N N . ASN A 1 100 ? 7.653 -1.820 11.626 1.00 46.69 100 ASN A N 1
ATOM 805 C CA . ASN A 1 100 ? 8.116 -1.781 13.012 1.00 46.69 100 ASN A CA 1
ATOM 806 C C . ASN A 1 100 ? 7.490 -0.550 13.694 1.00 46.69 100 ASN A C 1
ATOM 808 O O . ASN A 1 100 ? 8.121 0.504 13.784 1.00 46.69 100 ASN A O 1
ATOM 812 N N . GLU A 1 101 ? 6.230 -0.640 14.117 1.00 54.12 101 GLU A N 1
ATOM 813 C CA . GLU A 1 101 ? 5.545 0.419 14.849 1.00 54.12 101 GLU A CA 1
ATOM 814 C C . GLU A 1 101 ? 6.111 0.454 16.272 1.00 54.12 101 GLU A C 1
ATOM 816 O O . GLU A 1 101 ? 5.583 -0.129 17.211 1.00 54.12 101 GLU A O 1
ATOM 821 N N . THR A 1 102 ? 7.238 1.141 16.443 1.00 46.06 102 THR A N 1
ATOM 822 C CA . THR A 1 102 ? 7.910 1.317 17.738 1.00 46.06 102 THR A CA 1
ATOM 823 C C . THR A 1 102 ? 7.179 2.289 18.675 1.00 46.06 102 THR A C 1
ATOM 825 O O . THR A 1 102 ? 7.678 2.576 19.761 1.00 46.06 102 THR A O 1
ATOM 828 N N . SER A 1 103 ? 6.003 2.813 18.301 1.00 52.31 103 SER A N 1
ATOM 829 C CA . SER A 1 103 ? 5.300 3.856 19.061 1.00 52.31 103 SER A CA 1
ATOM 830 C C . SER A 1 103 ? 3.796 3.609 19.196 1.00 52.31 103 SER A C 1
ATOM 832 O O . SER A 1 103 ? 3.171 2.957 18.363 1.00 52.31 103 SER A O 1
ATOM 834 N N . GLN A 1 104 ? 3.196 4.185 20.243 1.00 56.22 104 GLN A N 1
ATOM 835 C CA . GLN A 1 104 ? 1.763 4.072 20.539 1.00 56.22 104 GLN A CA 1
ATOM 836 C C . GLN A 1 104 ? 0.839 4.752 19.503 1.00 56.22 104 GLN A C 1
ATOM 838 O O . GLN A 1 104 ? -0.372 4.597 19.600 1.00 56.22 104 GLN A O 1
ATOM 843 N N . ASN A 1 105 ? 1.401 5.440 18.500 1.00 61.12 105 ASN A N 1
ATOM 844 C CA . ASN A 1 105 ? 0.686 6.246 17.496 1.00 61.12 105 ASN A CA 1
ATOM 845 C C . ASN A 1 105 ? 0.662 5.597 16.094 1.00 61.12 105 ASN A C 1
ATOM 847 O O . ASN A 1 105 ? 0.537 6.282 15.068 1.00 61.12 105 ASN A O 1
ATOM 851 N N . GLY A 1 106 ? 0.859 4.282 16.037 1.00 73.06 106 GLY A N 1
ATOM 852 C CA . GLY A 1 106 ? 0.767 3.501 14.810 1.00 73.06 106 GLY A CA 1
ATOM 853 C C . GLY A 1 106 ? -0.635 3.522 14.195 1.00 73.06 106 GLY A C 1
ATOM 854 O O . GLY A 1 106 ? -1.615 3.596 14.929 1.00 73.06 106 GLY A O 1
ATOM 855 N N . ILE A 1 107 ? -0.747 3.470 12.865 1.00 80.94 107 ILE A N 1
ATOM 856 C CA . ILE A 1 107 ? -2.027 3.488 12.144 1.00 80.94 107 ILE A CA 1
ATOM 857 C C . ILE A 1 107 ? -2.845 2.270 12.554 1.00 80.94 107 ILE A C 1
ATOM 859 O O . ILE A 1 107 ? -4.005 2.419 12.908 1.00 80.94 107 ILE A O 1
ATOM 863 N N . ILE A 1 108 ? -2.237 1.081 12.588 1.00 80.19 108 ILE A N 1
ATOM 864 C CA . ILE A 1 108 ? -2.951 -0.144 12.968 1.00 80.19 108 ILE A CA 1
ATOM 865 C C . ILE A 1 108 ? -3.424 -0.060 14.417 1.00 80.19 108 ILE A C 1
ATOM 867 O O . ILE A 1 108 ? -4.579 -0.350 14.714 1.00 80.19 108 ILE A O 1
ATOM 871 N N . ARG A 1 109 ? -2.554 0.396 15.321 1.00 78.88 109 ARG A N 1
ATOM 872 C CA . ARG A 1 109 ? -2.909 0.568 16.731 1.00 78.88 109 ARG A CA 1
ATOM 873 C C . ARG A 1 109 ? -4.011 1.609 16.943 1.00 78.88 109 ARG A C 1
ATOM 875 O O . ARG A 1 109 ? -4.884 1.392 17.782 1.00 78.88 109 ARG A O 1
ATOM 882 N N . GLN A 1 110 ? -3.977 2.717 16.208 1.00 81.31 110 GLN A N 1
ATOM 883 C CA . GLN A 1 110 ? -5.012 3.745 16.264 1.00 81.31 110 GLN A CA 1
ATOM 884 C C . GLN A 1 110 ? -6.348 3.191 15.748 1.00 81.31 110 GLN A C 1
ATOM 886 O O . GLN A 1 110 ? -7.348 3.310 16.449 1.00 81.31 110 GLN A O 1
ATOM 891 N N . LEU A 1 111 ? -6.343 2.481 14.611 1.00 84.12 111 LEU A N 1
ATOM 892 C CA . LEU A 1 111 ? -7.535 1.815 14.075 1.00 84.12 111 LEU A CA 1
ATOM 893 C C . LEU A 1 111 ? -8.147 0.834 15.079 1.00 84.12 111 LEU A C 1
ATOM 895 O O . LEU A 1 111 ? -9.351 0.862 15.299 1.00 84.12 111 LEU A O 1
ATOM 899 N N . LEU A 1 112 ? -7.323 -0.005 15.713 1.00 83.06 112 LEU A N 1
ATOM 900 C CA . LEU A 1 112 ? -7.776 -0.951 16.738 1.00 83.06 112 LEU A CA 1
ATOM 901 C C . LEU A 1 112 ? -8.387 -0.232 17.947 1.00 83.06 112 LEU A C 1
ATOM 903 O O . LEU A 1 112 ? -9.430 -0.642 18.439 1.00 83.06 112 LEU A O 1
ATOM 907 N N . THR A 1 113 ? -7.758 0.853 18.406 1.00 83.00 113 THR A N 1
ATOM 908 C CA . THR A 1 113 ? -8.248 1.639 19.550 1.00 83.00 113 THR A CA 1
ATOM 909 C C . THR A 1 113 ? -9.608 2.270 19.254 1.00 83.00 113 THR A C 1
ATOM 911 O O . THR A 1 113 ? -10.495 2.251 20.102 1.00 83.00 113 THR A O 1
ATOM 914 N N . GLU A 1 114 ? -9.779 2.826 18.057 1.00 84.00 114 GLU A N 1
ATOM 915 C CA . GLU A 1 114 ? -11.018 3.487 17.642 1.00 84.00 114 GLU A CA 1
ATOM 916 C C . GLU A 1 114 ? -12.138 2.497 17.293 1.00 84.00 114 GLU A C 1
ATOM 918 O O . GLU A 1 114 ? -13.311 2.807 17.493 1.00 84.00 114 GLU A O 1
ATOM 923 N N . ALA A 1 115 ? -11.795 1.296 16.819 1.00 83.69 115 ALA A N 1
ATOM 924 C CA . ALA A 1 115 ? -12.766 0.244 16.527 1.00 83.69 115 ALA A CA 1
ATOM 925 C C . ALA A 1 115 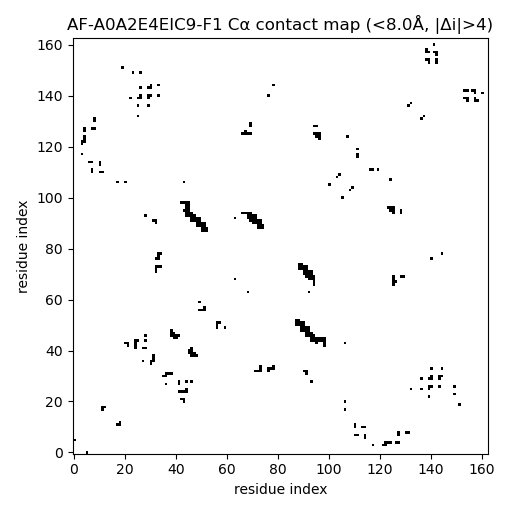? -13.300 -0.473 17.784 1.00 83.69 115 ALA A C 1
ATOM 927 O O . ALA A 1 115 ? -14.318 -1.161 17.706 1.00 83.69 115 ALA A O 1
ATOM 928 N N . GLY A 1 116 ? -12.654 -0.300 18.944 1.00 83.19 116 GLY A N 1
ATOM 929 C CA . GLY A 1 116 ? -13.088 -0.871 20.220 1.00 83.19 116 GLY A CA 1
ATOM 930 C C . GLY A 1 116 ? -12.527 -2.273 20.484 1.00 83.19 116 GLY A C 1
ATOM 931 O O . GLY A 1 116 ? -11.331 -2.511 20.337 1.00 83.19 116 GLY A O 1
ATOM 932 N N . GLU A 1 117 ? -13.371 -3.204 20.937 1.00 77.50 117 GLU A N 1
ATOM 933 C CA . GLU A 1 117 ? -12.962 -4.568 21.313 1.00 77.50 117 GLU A CA 1
ATOM 934 C C . GLU A 1 117 ? -12.738 -5.465 20.080 1.00 77.50 117 GLU A C 1
ATOM 936 O O . GLU A 1 117 ? -13.531 -6.354 19.780 1.00 77.50 117 GLU A O 1
ATOM 941 N N . ILE A 1 118 ? -11.640 -5.234 19.356 1.00 80.00 118 ILE A N 1
ATOM 942 C CA . ILE A 1 118 ? -11.155 -6.132 18.300 1.00 80.00 118 ILE A CA 1
ATOM 943 C C . ILE A 1 118 ? -9.914 -6.873 18.795 1.00 80.00 118 ILE A C 1
ATOM 945 O O . ILE A 1 118 ? -8.932 -6.258 19.215 1.00 80.00 118 ILE A O 1
ATOM 949 N N . ASP A 1 119 ? -9.932 -8.203 18.699 1.00 75.62 119 ASP A N 1
ATOM 950 C CA . ASP A 1 119 ? -8.737 -9.011 18.933 1.00 75.62 119 ASP A CA 1
ATOM 951 C C . ASP A 1 119 ? -7.736 -8.795 17.792 1.00 75.62 119 ASP A C 1
ATOM 953 O O . ASP A 1 119 ? -7.968 -9.184 16.645 1.00 75.62 119 ASP A O 1
ATOM 957 N N . VAL A 1 120 ? -6.594 -8.190 18.122 1.00 73.56 120 VAL A N 1
ATOM 958 C CA . VAL A 1 120 ? -5.497 -7.918 17.184 1.00 73.56 120 VAL A CA 1
ATOM 959 C C . VAL A 1 120 ? -5.013 -9.176 16.459 1.00 73.56 120 VAL A C 1
ATOM 961 O O . VAL A 1 120 ? -4.574 -9.085 15.314 1.00 73.56 120 VAL A O 1
ATOM 964 N N . ASN A 1 121 ? -5.127 -10.354 17.079 1.00 74.56 121 ASN A N 1
ATOM 965 C CA . ASN A 1 121 ? -4.689 -11.612 16.474 1.00 74.56 121 ASN A CA 1
ATOM 966 C C . ASN A 1 121 ? -5.584 -12.053 15.305 1.00 74.56 121 ASN A C 1
ATOM 968 O O . ASN A 1 121 ? -5.143 -12.836 14.465 1.00 74.56 121 ASN A O 1
ATOM 972 N N . ASN A 1 122 ? -6.808 -11.521 15.215 1.00 74.81 122 ASN A N 1
ATOM 973 C CA . ASN A 1 122 ? -7.759 -11.807 14.137 1.00 74.81 122 ASN A CA 1
ATOM 974 C C . ASN A 1 122 ? -7.703 -10.769 13.003 1.00 74.81 122 ASN A C 1
ATOM 976 O O . ASN A 1 122 ? -8.465 -10.853 12.035 1.00 74.81 122 ASN A O 1
ATOM 980 N N . VAL A 1 123 ? -6.802 -9.786 13.097 1.00 78.56 123 VAL A N 1
ATOM 981 C CA . VAL A 1 123 ? -6.685 -8.699 12.125 1.00 78.56 123 VAL A CA 1
ATOM 982 C C . VAL A 1 123 ? -5.575 -8.991 11.126 1.00 78.56 123 VAL A C 1
ATOM 984 O O . VAL A 1 123 ? -4.385 -8.845 11.400 1.00 78.56 123 VAL A O 1
ATOM 987 N N . ASN A 1 124 ? -5.978 -9.320 9.902 1.00 84.88 124 ASN A N 1
ATOM 988 C CA . ASN A 1 124 ? -5.072 -9.357 8.763 1.00 84.88 124 ASN A CA 1
ATOM 989 C C . ASN A 1 124 ? -4.969 -7.960 8.128 1.00 84.88 124 ASN A C 1
ATOM 991 O O . ASN A 1 124 ? -5.764 -7.584 7.265 1.00 84.88 124 ASN A O 1
ATOM 995 N N . THR A 1 125 ? -3.969 -7.176 8.533 1.00 86.19 125 THR A N 1
ATOM 996 C CA . THR A 1 125 ? -3.815 -5.797 8.040 1.00 86.19 125 THR A CA 1
ATOM 997 C C . THR A 1 125 ? -3.534 -5.735 6.533 1.00 86.19 125 THR A C 1
ATOM 999 O O . THR A 1 125 ? -3.900 -4.757 5.887 1.00 86.19 125 THR A O 1
ATOM 1002 N N . ASN A 1 126 ? -2.990 -6.789 5.918 1.00 89.38 126 ASN A N 1
ATOM 1003 C CA . ASN A 1 126 ? -2.837 -6.832 4.462 1.00 89.38 126 ASN A CA 1
ATOM 1004 C C . ASN A 1 126 ? -4.187 -6.963 3.742 1.00 89.38 126 ASN A C 1
ATOM 1006 O O . ASN A 1 126 ? -4.352 -6.414 2.655 1.00 89.38 126 ASN A O 1
ATOM 1010 N N . THR A 1 127 ? -5.185 -7.596 4.367 1.00 88.88 127 THR A N 1
ATOM 1011 C CA . THR A 1 127 ? -6.565 -7.601 3.848 1.00 88.88 127 THR A CA 1
ATOM 1012 C C . THR A 1 127 ? -7.180 -6.202 3.902 1.00 88.88 127 THR A C 1
ATOM 1014 O O . THR A 1 127 ? -7.743 -5.749 2.910 1.00 88.88 127 THR A O 1
ATOM 1017 N N . LEU A 1 128 ? -6.997 -5.466 5.005 1.00 88.44 1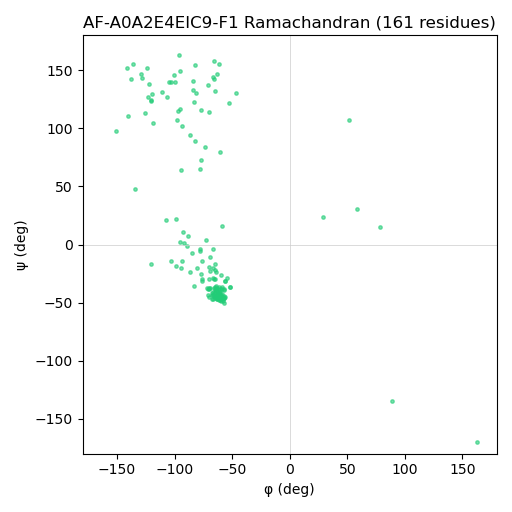28 LEU A N 1
ATOM 1018 C CA . LEU A 1 128 ? -7.407 -4.058 5.087 1.00 88.44 128 LEU A CA 1
ATOM 1019 C C . LEU A 1 128 ? -6.711 -3.202 4.012 1.00 88.44 128 LEU A C 1
ATOM 1021 O O . LEU A 1 128 ? -7.350 -2.390 3.344 1.00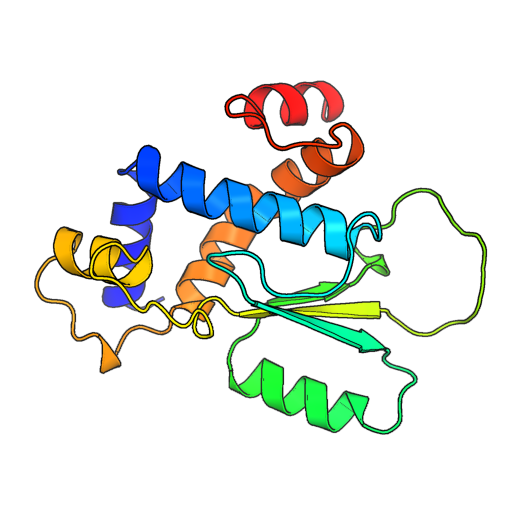 88.44 128 LEU A O 1
ATOM 1025 N N . ALA A 1 129 ? -5.404 -3.398 3.819 1.00 90.81 129 ALA A N 1
ATOM 1026 C CA . ALA A 1 129 ? -4.646 -2.689 2.795 1.00 90.81 129 ALA A CA 1
ATOM 1027 C C . ALA A 1 129 ? -5.177 -2.987 1.384 1.00 90.81 129 ALA A C 1
ATOM 1029 O O . ALA A 1 129 ? -5.324 -2.058 0.596 1.00 90.81 129 ALA A O 1
ATOM 1030 N N . LYS A 1 130 ? -5.511 -4.247 1.072 1.00 92.06 130 LYS A N 1
ATOM 1031 C CA . LYS A 1 130 ? -6.090 -4.643 -0.223 1.00 92.06 130 LYS A CA 1
ATOM 1032 C C . LYS A 1 130 ? -7.366 -3.864 -0.546 1.00 92.06 130 LYS A C 1
ATOM 1034 O O . LYS A 1 130 ? -7.481 -3.350 -1.656 1.00 92.06 130 LYS A O 1
ATOM 1039 N N . GLU A 1 131 ? -8.282 -3.717 0.410 1.00 90.94 131 GLU A N 1
ATOM 1040 C CA . GLU A 1 131 ? -9.528 -2.966 0.190 1.00 90.94 131 GLU A CA 1
ATOM 1041 C C . GLU A 1 131 ? -9.272 -1.467 -0.004 1.00 90.94 131 GLU A C 1
ATOM 1043 O O . GLU A 1 131 ? -9.811 -0.853 -0.921 1.00 90.94 131 GLU A O 1
ATOM 1048 N N . LEU A 1 132 ? -8.367 -0.876 0.779 1.00 92.94 132 LEU A N 1
ATOM 1049 C CA . LEU A 1 132 ? -7.979 0.525 0.586 1.00 92.94 132 LEU A CA 1
ATOM 1050 C C . LEU A 1 132 ? -7.295 0.751 -0.773 1.00 92.94 132 LEU A C 1
ATOM 1052 O O . LEU A 1 132 ? -7.535 1.763 -1.429 1.00 92.94 132 LEU A O 1
ATOM 1056 N N . PHE A 1 133 ? -6.457 -0.183 -1.225 1.00 94.25 133 PHE A N 1
ATOM 1057 C CA . PHE A 1 133 ? -5.842 -0.110 -2.551 1.00 94.25 133 PHE A CA 1
ATOM 1058 C C . PHE A 1 133 ? -6.881 -0.251 -3.664 1.00 94.25 133 PHE A C 1
ATOM 1060 O O . PHE A 1 133 ? -6.822 0.487 -4.644 1.00 94.25 133 PHE A O 1
ATOM 1067 N N . LYS A 1 134 ? -7.851 -1.152 -3.511 1.00 92.50 134 LYS A N 1
ATOM 1068 C CA . LYS A 1 134 ? -8.935 -1.334 -4.481 1.00 92.50 134 LYS A CA 1
ATOM 1069 C C . LYS A 1 134 ? -9.718 -0.042 -4.719 1.00 92.50 134 LYS A C 1
ATOM 1071 O O . LYS A 1 134 ? -10.049 0.247 -5.865 1.00 92.50 134 LYS A O 1
ATOM 1076 N N . ASP A 1 135 ? -9.955 0.737 -3.668 1.00 92.81 135 ASP A N 1
ATOM 1077 C CA . ASP A 1 135 ? -10.737 1.971 -3.768 1.00 92.81 135 ASP A CA 1
ATOM 1078 C C . ASP A 1 135 ? -9.937 3.184 -4.248 1.00 92.81 135 ASP A C 1
ATOM 1080 O O . ASP A 1 135 ? -10.489 4.036 -4.937 1.00 92.81 135 ASP A O 1
ATOM 1084 N N . TYR A 1 136 ? -8.661 3.297 -3.865 1.00 93.81 136 TYR A N 1
ATOM 1085 C CA . TYR A 1 136 ? -7.914 4.555 -4.009 1.00 93.81 136 TYR A CA 1
ATOM 1086 C C . TYR A 1 136 ? -6.664 4.463 -4.887 1.00 93.81 136 TYR A C 1
ATOM 1088 O O . TYR A 1 136 ? -6.131 5.494 -5.301 1.00 93.81 136 TYR A O 1
ATOM 1096 N N . PHE A 1 137 ? -6.152 3.262 -5.171 1.00 94.62 137 PHE A N 1
ATOM 1097 C CA . PHE A 1 137 ? -4.818 3.134 -5.758 1.00 94.62 137 PHE A CA 1
ATOM 1098 C C . PHE A 1 137 ? -4.744 3.629 -7.202 1.00 94.62 137 PHE A C 1
ATOM 1100 O O . PHE A 1 137 ? -3.755 4.256 -7.567 1.00 94.62 137 PHE A O 1
ATOM 1107 N N . GLN A 1 138 ? -5.776 3.403 -8.018 1.00 91.44 138 GLN A N 1
ATOM 1108 C CA . GLN A 1 138 ? -5.788 3.865 -9.413 1.00 91.44 138 GLN A CA 1
ATOM 1109 C C . GLN A 1 138 ? -5.718 5.395 -9.506 1.00 91.44 138 GLN A C 1
ATOM 1111 O O . GLN A 1 138 ? -4.876 5.933 -10.228 1.00 91.44 138 GLN A O 1
ATOM 1116 N N . ASP A 1 139 ? -6.518 6.097 -8.704 1.00 92.62 139 ASP A N 1
ATOM 1117 C CA . ASP A 1 139 ? -6.484 7.560 -8.626 1.00 92.62 139 ASP A CA 1
ATOM 1118 C C . ASP A 1 139 ? -5.134 8.053 -8.092 1.00 92.62 139 ASP A C 1
ATOM 1120 O O . ASP A 1 139 ? -4.575 9.042 -8.572 1.00 92.62 139 ASP A O 1
ATOM 1124 N N . MET A 1 140 ? -4.561 7.330 -7.126 1.00 94.31 140 MET A N 1
ATOM 1125 C CA . MET A 1 140 ? -3.235 7.633 -6.597 1.00 94.31 140 MET A CA 1
ATOM 1126 C C . MET A 1 140 ? -2.134 7.445 -7.651 1.00 94.31 140 MET A C 1
ATOM 1128 O O . MET A 1 140 ? -1.184 8.226 -7.690 1.00 94.31 140 MET A O 1
ATOM 1132 N N . VAL A 1 141 ? -2.251 6.441 -8.526 1.00 92.44 141 VAL A N 1
ATOM 1133 C CA . VAL A 1 141 ? -1.347 6.240 -9.668 1.00 92.44 141 VAL A CA 1
ATOM 1134 C C . VAL A 1 141 ? -1.484 7.380 -10.672 1.00 92.44 141 VAL A C 1
ATOM 1136 O O . VAL A 1 141 ? -0.458 7.895 -11.120 1.00 92.44 141 VAL A O 1
ATOM 1139 N N . ALA A 1 142 ? -2.708 7.813 -10.994 1.00 90.12 142 ALA A N 1
ATOM 1140 C CA . ALA A 1 142 ? -2.934 8.978 -11.850 1.00 90.12 142 ALA A CA 1
ATOM 1141 C C . ALA A 1 142 ? -2.247 10.224 -11.267 1.00 90.12 142 ALA A C 1
ATOM 1143 O O . ALA A 1 142 ? -1.398 10.830 -11.919 1.00 90.12 142 ALA A O 1
ATOM 1144 N N . PHE A 1 143 ? -2.476 10.517 -9.986 1.00 92.69 143 PHE A N 1
ATOM 1145 C CA . PHE A 1 143 ? -1.799 11.611 -9.289 1.00 92.69 143 PHE A CA 1
ATOM 1146 C C . PHE A 1 143 ? -0.263 11.471 -9.275 1.00 92.69 143 PHE A C 1
ATOM 1148 O O . PHE A 1 143 ? 0.474 12.432 -9.511 1.00 92.69 143 PHE A O 1
ATOM 1155 N N . ALA A 1 144 ? 0.259 10.267 -9.036 1.00 92.06 144 ALA A N 1
ATOM 1156 C CA . ALA A 1 144 ? 1.696 9.998 -9.005 1.00 92.06 144 ALA A CA 1
ATOM 1157 C C . ALA A 1 144 ? 2.395 10.197 -10.361 1.00 92.06 144 ALA A C 1
ATOM 1159 O O . ALA A 1 144 ? 3.612 10.420 -10.386 1.00 92.06 144 ALA A O 1
ATOM 1160 N N . ARG A 1 145 ? 1.655 10.146 -11.480 1.00 89.12 145 ARG A N 1
ATOM 1161 C CA . ARG A 1 145 ? 2.174 10.466 -12.820 1.00 89.12 145 ARG A CA 1
ATOM 1162 C C . ARG A 1 145 ? 2.470 11.950 -12.986 1.00 89.12 145 ARG A C 1
ATOM 1164 O O . ARG A 1 145 ? 3.484 12.285 -13.596 1.00 89.12 145 ARG A O 1
ATOM 1171 N N . THR A 1 146 ? 1.646 12.813 -12.402 1.00 87.69 146 THR A N 1
ATOM 1172 C CA . THR A 1 146 ? 1.749 14.273 -12.541 1.00 87.69 146 THR A CA 1
ATOM 1173 C C . THR A 1 146 ? 2.533 14.945 -11.427 1.00 87.69 146 THR A C 1
ATOM 1175 O O . THR A 1 146 ? 2.986 16.079 -11.580 1.00 87.69 146 THR A O 1
ATOM 1178 N N . SER A 1 147 ? 2.685 14.280 -10.283 1.00 89.88 147 SER A N 1
ATOM 1179 C CA . SER A 1 147 ? 3.206 14.913 -9.074 1.00 89.88 147 SER A CA 1
ATOM 1180 C C . SER A 1 147 ? 4.434 14.194 -8.535 1.00 89.88 147 SER A C 1
ATOM 1182 O O . SER A 1 147 ? 4.432 12.988 -8.295 1.00 89.88 147 SER A O 1
ATOM 1184 N N . GLN A 1 148 ? 5.510 14.960 -8.329 1.00 88.75 148 GLN A N 1
ATOM 1185 C CA . GLN A 1 148 ? 6.761 14.461 -7.747 1.00 88.75 148 GLN A CA 1
ATOM 1186 C C . GLN A 1 148 ? 6.669 14.273 -6.231 1.00 88.75 148 GLN A C 1
ATOM 1188 O O . GLN A 1 148 ? 7.301 13.374 -5.679 1.00 88.75 148 GLN A O 1
ATOM 1193 N N . THR A 1 149 ? 5.866 15.107 -5.574 1.00 91.12 149 THR A N 1
ATOM 1194 C CA . THR A 1 149 ? 5.671 15.130 -4.125 1.00 91.12 149 THR A CA 1
ATOM 1195 C C . THR A 1 149 ? 4.199 14.980 -3.790 1.00 91.12 149 THR A C 1
ATOM 1197 O O . THR A 1 149 ? 3.332 15.394 -4.559 1.00 91.12 149 THR A O 1
ATOM 1200 N N . TYR A 1 150 ? 3.926 14.414 -2.619 1.00 92.19 150 TYR A N 1
ATOM 1201 C CA . TYR A 1 150 ? 2.568 14.271 -2.122 1.00 92.19 150 TYR A CA 1
ATOM 1202 C C . TYR A 1 150 ? 1.937 15.638 -1.815 1.00 92.19 150 TYR A C 1
ATOM 1204 O O . TYR A 1 150 ? 2.618 16.535 -1.311 1.00 92.19 150 TYR A O 1
ATOM 1212 N N . ALA A 1 151 ? 0.636 15.775 -2.072 1.00 91.50 151 ALA A N 1
ATOM 1213 C CA . ALA A 1 151 ? -0.161 16.954 -1.747 1.00 91.50 151 ALA A CA 1
ATOM 1214 C C . ALA A 1 151 ? -1.522 16.526 -1.177 1.00 91.50 151 ALA A C 1
ATOM 1216 O O . ALA A 1 1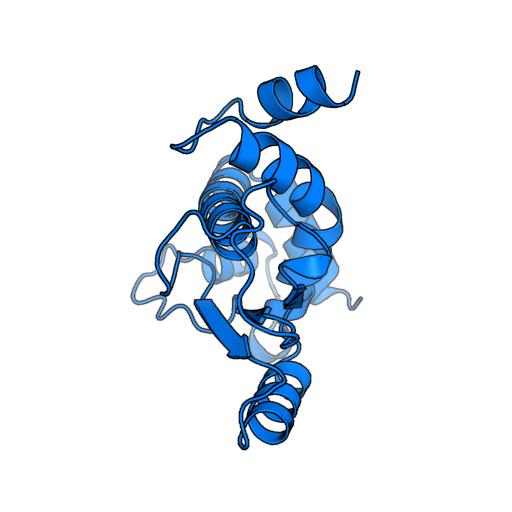51 ? -2.107 15.548 -1.635 1.00 91.50 151 ALA A O 1
ATOM 1217 N N . LYS A 1 152 ? -2.042 17.260 -0.186 1.00 87.38 152 LYS A N 1
ATOM 1218 C CA . LYS A 1 152 ? -3.282 16.880 0.522 1.00 87.38 152 LYS A CA 1
ATOM 1219 C C . LYS A 1 152 ? -4.544 16.941 -0.348 1.00 87.38 152 LYS A C 1
ATOM 1221 O O . LYS A 1 152 ? -5.567 16.358 -0.011 1.00 87.38 152 LYS A O 1
ATOM 1226 N N . ASP A 1 153 ? -4.498 17.676 -1.453 1.00 85.00 153 ASP A N 1
ATOM 1227 C CA . ASP A 1 153 ? -5.580 17.826 -2.428 1.00 85.00 153 ASP A CA 1
ATOM 1228 C C . ASP A 1 153 ? -5.399 16.915 -3.655 1.00 85.00 153 ASP A C 1
ATOM 1230 O O . ASP A 1 153 ? -5.979 17.171 -4.711 1.00 85.00 153 ASP A O 1
ATOM 1234 N N . TRP A 1 154 ? -4.622 15.836 -3.509 1.00 89.25 154 TRP A N 1
ATOM 1235 C CA . TRP A 1 154 ? -4.280 14.899 -4.580 1.00 89.25 154 TRP A CA 1
ATOM 1236 C C . TRP A 1 154 ? -5.488 14.362 -5.353 1.00 89.25 154 TRP A C 1
ATOM 1238 O O . TRP A 1 154 ? -5.404 14.215 -6.567 1.00 89.25 154 TRP A O 1
ATOM 1248 N N . GLN A 1 155 ? -6.623 14.126 -4.686 1.00 84.88 155 GLN A N 1
ATOM 1249 C CA . GLN A 1 155 ? -7.840 13.622 -5.335 1.00 84.88 155 GLN A CA 1
ATOM 1250 C C . GLN A 1 155 ? -8.342 14.583 -6.415 1.00 84.88 155 GLN A C 1
ATOM 1252 O O . GLN A 1 155 ? -8.654 14.161 -7.521 1.00 84.88 155 GLN A O 1
ATOM 1257 N N . ARG A 1 156 ? -8.337 15.893 -6.135 1.00 83.38 156 ARG A N 1
ATOM 1258 C CA . ARG A 1 156 ? -8.728 16.925 -7.107 1.00 83.38 156 ARG A CA 1
ATOM 1259 C C . ARG A 1 156 ? -7.780 16.953 -8.306 1.00 83.38 156 ARG A C 1
ATOM 1261 O O . ARG A 1 156 ? -8.209 17.225 -9.421 1.00 83.38 156 ARG A O 1
ATOM 1268 N N . ILE A 1 157 ? -6.495 16.701 -8.067 1.00 79.69 157 ILE A N 1
ATOM 1269 C CA . ILE A 1 157 ? -5.468 16.669 -9.112 1.00 79.69 157 ILE A CA 1
ATOM 1270 C C . ILE A 1 157 ? -5.654 15.422 -9.986 1.00 79.69 157 ILE A C 1
ATOM 1272 O O . ILE A 1 157 ? -5.631 15.546 -11.206 1.00 79.69 157 ILE A O 1
ATOM 1276 N N . ALA A 1 158 ? -5.923 14.262 -9.378 1.00 76.44 158 ALA A N 1
ATOM 1277 C CA . ALA A 1 158 ? -6.177 13.006 -10.083 1.00 76.44 158 ALA A CA 1
ATOM 1278 C C . ALA A 1 158 ? -7.391 13.090 -11.027 1.00 76.44 158 ALA A C 1
ATOM 1280 O O . ALA A 1 158 ? -7.315 12.651 -12.171 1.00 76.44 158 ALA A O 1
ATOM 1281 N N . THR A 1 159 ? -8.502 13.689 -10.579 1.00 69.88 159 THR A N 1
ATOM 1282 C CA . THR A 1 159 ? -9.741 13.770 -11.376 1.00 69.88 159 THR A CA 1
ATOM 1283 C C . THR A 1 159 ? -9.598 14.635 -12.631 1.00 69.88 159 THR A C 1
ATOM 1285 O O . THR A 1 159 ? -10.246 14.358 -13.635 1.00 69.88 159 THR A O 1
ATOM 1288 N N . ASN A 1 160 ? -8.732 15.653 -12.612 1.00 59.56 160 ASN A N 1
ATOM 1289 C CA . ASN A 1 160 ? -8.544 16.561 -13.748 1.00 59.56 160 ASN A CA 1
ATOM 1290 C C . ASN A 1 160 ? -7.861 15.908 -14.968 1.00 59.56 160 ASN A C 1
ATOM 1292 O O . ASN A 1 160 ? -7.844 16.526 -16.026 1.00 59.56 160 ASN A O 1
ATOM 1296 N N . GLU A 1 161 ? -7.304 14.698 -14.840 1.00 53.31 161 GLU A N 1
ATOM 1297 C CA . GLU A 1 161 ? -6.724 13.939 -15.964 1.00 53.31 161 GLU A CA 1
ATOM 1298 C C . GLU A 1 161 ? -7.612 12.794 -16.476 1.00 53.31 161 GLU A C 1
ATOM 1300 O O . GLU A 1 161 ? -7.352 12.255 -17.551 1.00 53.31 161 GLU A O 1
ATOM 1305 N N . ALA A 1 162 ? -8.646 12.396 -15.727 1.00 48.28 162 ALA A N 1
ATOM 1306 C CA . ALA A 1 162 ? -9.582 11.350 -16.150 1.00 48.28 162 ALA A CA 1
ATOM 1307 C C . ALA A 1 162 ? -10.731 11.880 -17.038 1.00 48.28 162 ALA A C 1
ATOM 1309 O O . ALA A 1 162 ? -11.519 11.080 -17.546 1.00 48.28 162 ALA A O 1
ATOM 1310 N N . ALA A 1 163 ? -10.830 13.206 -17.193 1.00 43.31 163 ALA A N 1
ATOM 1311 C CA . ALA A 1 163 ? -11.811 13.928 -18.008 1.00 43.31 163 ALA A CA 1
ATOM 1312 C C . ALA A 1 163 ? -11.189 14.422 -19.321 1.00 43.31 163 ALA A C 1
ATOM 1314 O O . ALA A 1 163 ? -11.904 14.385 -20.349 1.00 43.31 163 ALA A O 1
#

Foldseek 3Di:
DDPQLVLLLVLCVVDLVLVLLVLQQLLQVLCVLQVNHDAAARPLKHKDKDWQPDPCRVVVVVVLVVLLWDKGWNVVQYDPPCPDDDDIIIIITMARVPPPCVDCPHSLNVSDVVSPPDDPVPDSVSVSVVVSCVVPNVLSNQLSNVDPHDDSCSNVVSVVVVD

Mean predicted aligned error: 6.92 Å

Nearest PDB structures (foldseek):
  7u8r-assembly1_a  TM=2.131E-01  e=9.282E+00  Sus scrofa

Radius of gyration: 16.32 Å; Cα contacts (8 Å, |Δi|>4): 199; chains: 1; bounding box: 32×37×45 Å

Secondary structure (DSSP, 8-state):
--HHHHHHHHHHHH-HHHHHHHHHHHHHHHHHHTT-S-SSEETTEEEEEEETTSTTHHHHHHHHHHTTPEEEETTTS--S------S--EEEEEESTT----STT-HHHHHHHHH-S--GGG--HHHHHHHHHHHHHHHHHHHHHH-SS--TTHHHHHHTT--

Sequence (163 aa):
MNFEIDSLYIVAKNDRALLERIFQGMFVVARRVLGYSPRGSSYPFTTAARWEGNGDFVQDKAFYDGKDAIDLSVEDYPHKNTKGRDNSKYHVFVTMTETNETSQNGIIRQLLTEAGEIDVNNVNTNTLAKELFKDYFQDMVAFARTSQTYAKDWQRIATNEAA

Solvent-accessible surface area (backbone atoms only — not comparable to full-atom values): 9410 Å² total; per-residue (Å²): 135,54,74,61,48,52,43,36,50,53,46,41,71,71,35,63,73,59,38,50,49,47,48,56,17,48,35,53,51,32,23,36,44,46,68,76,44,81,90,49,74,38,67,51,34,31,49,47,78,47,41,65,75,42,93,60,32,68,62,53,48,53,54,39,55,76,60,48,34,45,80,41,44,26,85,83,44,67,55,96,76,77,78,83,76,74,103,45,58,45,35,36,37,36,34,44,71,72,52,86,66,89,52,91,81,29,70,68,56,45,34,42,63,73,57,47,99,60,64,69,90,74,55,58,51,24,59,46,48,49,55,53,42,72,75,43,41,68,53,35,36,50,29,35,74,78,38,95,65,92,58,99,61,40,67,68,59,22,54,71,73,79,111